Protein AF-K1QLU0-F1 (afdb_monomer)

Sequence (108 aa):
MEKVPAPKGKDVPINDVKIPLNKPPWLERWERRKDLKGITGNDRRLTYRQKKRAVLSEKPWLENDIMLEYRRSLRDDEVQHIKGVVEKFLEREQRRKEEAEKEMAEES

Foldseek 3Di:
DDDDDDDPPDDDDDDQAADEDDDDDDPDPVLLDPVDPRYDDVVVRDDPVSNVVSVVSDDVCVVVPPVVVVVVDDDPVVVVVVVVVVVVVVVVVVVVVVVVVVVVVVVD

Organism: Magallana gigas (NCBI:txid29159)

Solvent-accessible surface area (backbone atoms only — not comparable to full-atom values): 7040 Å² total; per-residue (Å²): 133,82,86,80,85,75,70,85,93,56,81,82,86,79,81,85,73,62,45,68,70,74,78,80,86,64,98,62,72,64,82,49,48,83,88,60,80,47,66,36,71,56,79,83,74,52,51,72,71,54,52,54,54,22,61,71,64,58,64,76,65,65,82,73,37,63,71,58,50,58,73,70,54,76,54,72,69,58,51,52,51,52,48,56,53,51,51,55,50,51,53,52,53,50,51,54,50,56,52,53,55,48,54,58,61,72,77,106

Secondary structure (DSSP, 8-state):
-PPPPPPTTSPPPP--PPEEPPSSPPSS-GGG-TT--SEES-TTTS-HHHHHHHHHT--GGGGG-HHHHHHHPPPHHHHHHHHHHHHHHHHHHHHHHHHHHHHHHH--

Radius of gyration: 24.39 Å; Cα contacts (8 Å, |Δi|>4): 32; chains: 1; bounding box: 59×28×56 Å

Nearest PDB structures (foldseek):
  7o9k-assembly1_Q  TM=7.295E-01  e=6.691E-04  Homo sapiens
  7qi4-assembly1_Q  TM=7.249E-01  e=7.745E-04  Homo sapiens
  7nql-assembly1_BT  TM=7.671E-01  e=7.475E-03  Sus scrofa
  3j7y-assembly1_Q  TM=7.059E-01  e=5.185E-03  Homo sapiens
  5aj4-assembly1_BT  TM=7.653E-01  e=1.077E-02  Sus scrofa

pLDDT: mean 87.95, std 6.66, range [57.81, 97.44]

Structure (mmCIF, N/CA/C/O backbone):
data_AF-K1QLU0-F1
#
_entry.id   AF-K1QLU0-F1
#
loop_
_atom_site.group_PDB
_atom_site.id
_atom_site.type_symbol
_atom_site.label_atom_id
_atom_site.label_alt_id
_atom_site.label_comp_id
_atom_site.label_asym_id
_atom_site.label_entity_id
_atom_site.label_seq_id
_atom_site.pdbx_PDB_ins_code
_atom_site.Cartn_x
_atom_site.Cartn_y
_atom_site.Cartn_z
_atom_site.occupancy
_atom_site.B_iso_or_equiv
_atom_site.auth_seq_id
_atom_site.auth_comp_id
_atom_site.auth_asym_id
_atom_site.auth_atom_id
_atom_site.pdbx_PDB_model_num
ATOM 1 N N . MET A 1 1 ? -24.256 5.482 -5.920 1.00 76.19 1 MET A N 1
ATOM 2 C CA . MET A 1 1 ? -23.943 4.038 -5.941 1.00 76.19 1 MET A CA 1
ATOM 3 C C . MET A 1 1 ? -24.406 3.456 -4.626 1.00 76.19 1 MET A C 1
ATOM 5 O O . MET A 1 1 ? -24.078 4.026 -3.593 1.00 76.19 1 MET A O 1
ATOM 9 N N . GLU A 1 2 ? -25.186 2.384 -4.665 1.00 89.69 2 GLU A N 1
ATOM 10 C CA . GLU A 1 2 ? -25.604 1.667 -3.458 1.00 89.69 2 GLU A CA 1
ATOM 11 C C . GLU A 1 2 ? -24.462 0.786 -2.937 1.00 89.69 2 GLU A C 1
ATOM 13 O O . GLU A 1 2 ? -23.591 0.352 -3.696 1.00 89.69 2 GLU A O 1
ATOM 18 N N . LYS A 1 3 ? -24.432 0.555 -1.623 1.00 89.12 3 LYS A N 1
ATOM 19 C CA . LYS A 1 3 ? -23.374 -0.223 -0.978 1.00 89.12 3 LYS A CA 1
ATOM 20 C C . LYS A 1 3 ? -23.606 -1.712 -1.223 1.00 89.12 3 LYS A C 1
ATOM 22 O O . LYS A 1 3 ? -24.612 -2.258 -0.785 1.00 89.12 3 LYS A O 1
ATOM 27 N N . VAL A 1 4 ? -22.634 -2.379 -1.839 1.00 88.44 4 VAL A N 1
ATOM 28 C CA . VAL A 1 4 ? -22.637 -3.841 -1.957 1.00 88.44 4 VAL A CA 1
ATOM 29 C C . VAL A 1 4 ? -22.193 -4.446 -0.615 1.00 88.44 4 VAL A C 1
ATOM 31 O O . VAL A 1 4 ? -21.092 -4.131 -0.151 1.00 88.44 4 VAL A O 1
ATOM 34 N N . PRO A 1 5 ? -23.017 -5.276 0.052 1.00 86.56 5 PRO A N 1
ATOM 35 C CA . PRO A 1 5 ? -22.634 -5.908 1.309 1.00 86.56 5 PRO A CA 1
ATOM 36 C C . PRO A 1 5 ? -21.555 -6.973 1.071 1.00 86.56 5 PRO A C 1
ATOM 38 O O . PRO A 1 5 ? -21.734 -7.892 0.275 1.00 86.56 5 PRO A O 1
ATOM 41 N N . ALA A 1 6 ? -20.433 -6.857 1.783 1.00 85.06 6 ALA A N 1
ATOM 42 C CA . ALA A 1 6 ? -19.384 -7.869 1.784 1.00 85.06 6 ALA A CA 1
ATOM 43 C C . ALA A 1 6 ? -19.697 -8.974 2.816 1.00 85.06 6 ALA A C 1
ATOM 45 O O . ALA A 1 6 ? -20.126 -8.664 3.933 1.00 85.06 6 ALA A O 1
ATOM 46 N N . PRO A 1 7 ? -19.485 -10.257 2.479 1.00 86.75 7 PRO A N 1
ATOM 47 C CA . PRO A 1 7 ? -19.672 -11.359 3.417 1.00 86.75 7 PRO A CA 1
ATOM 48 C C . PRO A 1 7 ? -18.656 -11.286 4.567 1.00 86.75 7 PRO A C 1
ATOM 50 O O . PRO A 1 7 ? -17.459 -11.114 4.344 1.00 86.75 7 PRO A O 1
ATOM 53 N N . LYS A 1 8 ? -19.135 -11.439 5.808 1.00 86.00 8 LYS A N 1
ATOM 54 C CA . LYS A 1 8 ? -18.283 -11.456 7.007 1.00 86.00 8 LYS A CA 1
ATOM 55 C C . LYS A 1 8 ? -17.392 -12.703 7.000 1.00 86.00 8 LYS A C 1
ATOM 57 O O . LYS A 1 8 ? -17.882 -13.800 6.748 1.00 86.00 8 LYS A O 1
ATOM 62 N N . GLY A 1 9 ? -16.103 -12.529 7.284 1.00 86.75 9 GLY A N 1
ATOM 63 C CA . GLY A 1 9 ? -15.140 -13.629 7.408 1.00 86.75 9 GLY A CA 1
ATOM 64 C C . GLY A 1 9 ? -14.616 -14.212 6.091 1.00 86.75 9 GLY A C 1
ATOM 65 O O . GLY A 1 9 ? -13.853 -15.169 6.141 1.00 86.75 9 GLY A O 1
ATOM 66 N N . LYS A 1 10 ? -14.992 -13.663 4.926 1.00 87.75 10 LYS A N 1
ATOM 67 C CA . LYS A 1 10 ? -14.307 -13.978 3.661 1.00 87.75 10 LYS A CA 1
ATOM 68 C C . LYS A 1 10 ? -13.179 -12.984 3.412 1.00 87.75 10 LYS A C 1
ATOM 70 O O . LYS A 1 10 ? -13.281 -11.823 3.811 1.00 87.75 10 LYS A O 1
ATOM 75 N N . ASP A 1 11 ? -12.151 -13.440 2.705 1.00 88.62 11 ASP A N 1
ATOM 76 C CA . ASP A 1 11 ? -11.064 -12.579 2.255 1.00 88.62 11 ASP A CA 1
ATOM 77 C C . ASP A 1 11 ? -11.589 -11.434 1.386 1.00 88.62 11 ASP A C 1
ATOM 79 O O . ASP A 1 11 ? -12.567 -11.568 0.640 1.00 88.62 11 ASP A O 1
ATOM 83 N N . VAL A 1 12 ? -10.923 -10.286 1.491 1.00 89.94 12 VAL A N 1
ATOM 84 C CA . VAL A 1 12 ? -11.257 -9.108 0.692 1.00 89.94 12 VAL A CA 1
ATOM 85 C C . VAL A 1 12 ? -10.951 -9.418 -0.780 1.00 89.94 12 VAL A C 1
ATOM 87 O O . VAL A 1 12 ? -9.809 -9.763 -1.091 1.00 89.94 12 VAL A O 1
ATOM 90 N N . PRO A 1 13 ? -11.925 -9.295 -1.702 1.00 91.06 13 PRO A N 1
ATOM 91 C CA . PRO A 1 13 ? -11.682 -9.573 -3.111 1.00 91.06 13 PRO A CA 1
ATOM 92 C C . PRO A 1 13 ? -10.684 -8.563 -3.689 1.00 91.06 13 PRO A C 1
ATOM 94 O O . PRO A 1 13 ? -10.875 -7.350 -3.579 1.00 91.06 13 PRO A O 1
ATOM 97 N N . ILE A 1 14 ? -9.627 -9.067 -4.325 1.00 91.12 14 ILE A N 1
ATOM 98 C CA . ILE A 1 14 ? -8.623 -8.255 -5.019 1.00 91.12 14 ILE A CA 1
ATOM 99 C C . ILE A 1 14 ? -9.067 -8.067 -6.472 1.00 91.12 14 ILE A C 1
ATOM 101 O O . ILE A 1 14 ? -9.495 -9.013 -7.128 1.00 91.12 14 ILE A O 1
ATOM 105 N N . ASN A 1 15 ? -8.984 -6.834 -6.972 1.00 92.12 15 ASN A N 1
ATOM 106 C CA . ASN A 1 15 ? -9.330 -6.513 -8.352 1.00 92.12 15 ASN A CA 1
ATOM 107 C C . ASN A 1 15 ? -8.075 -6.480 -9.240 1.00 92.12 15 ASN A C 1
ATOM 109 O O . ASN A 1 15 ? -7.264 -5.562 -9.125 1.00 92.12 15 ASN A O 1
ATOM 113 N N . ASP A 1 16 ? -7.961 -7.431 -10.168 1.00 92.62 16 ASP A N 1
ATOM 114 C CA . ASP A 1 16 ? -6.815 -7.567 -11.082 1.00 92.62 16 ASP A CA 1
ATOM 115 C C . ASP A 1 16 ? -6.918 -6.707 -12.358 1.00 92.62 16 ASP A C 1
ATOM 117 O O . ASP A 1 16 ? -6.114 -6.845 -13.288 1.00 92.62 16 ASP A O 1
ATOM 121 N N . VAL A 1 17 ? -7.912 -5.817 -12.444 1.00 92.56 17 VAL A N 1
ATOM 122 C CA . VAL A 1 17 ? -8.116 -4.947 -13.610 1.00 92.56 17 VAL A CA 1
ATOM 123 C C . VAL A 1 17 ? -6.897 -4.054 -13.849 1.00 92.56 17 VAL A C 1
ATOM 125 O O . VAL A 1 17 ? -6.470 -3.288 -12.984 1.00 92.56 17 VAL A O 1
ATOM 128 N N . LYS A 1 18 ? -6.374 -4.102 -15.079 1.00 90.75 18 LYS A N 1
ATOM 129 C CA . LYS A 1 18 ? -5.271 -3.249 -15.530 1.00 90.75 18 LYS A CA 1
ATOM 130 C C . LYS A 1 18 ? -5.783 -2.101 -16.391 1.00 90.75 18 LYS A C 1
ATOM 132 O O . LYS A 1 18 ? -6.517 -2.317 -17.353 1.00 90.75 18 LYS A O 1
ATOM 137 N N . ILE A 1 19 ? -5.352 -0.884 -16.077 1.00 89.25 19 ILE A N 1
ATOM 138 C CA . ILE A 1 19 ? -5.849 0.343 -16.707 1.00 89.25 19 ILE A CA 1
ATOM 139 C C . ILE A 1 19 ? -4.828 0.859 -17.735 1.00 89.25 19 ILE A C 1
ATOM 141 O O . ILE A 1 19 ? -3.638 0.968 -17.417 1.00 89.25 19 ILE A O 1
ATOM 145 N N . PRO A 1 20 ? -5.249 1.193 -18.972 1.00 87.62 20 PRO A N 1
ATOM 146 C CA . PRO A 1 20 ? -4.370 1.817 -19.951 1.00 87.62 20 PRO A CA 1
ATOM 147 C C . PRO A 1 20 ? -4.104 3.293 -19.617 1.00 87.62 20 PRO A C 1
ATOM 149 O O . PRO A 1 20 ? -5.040 4.038 -19.333 1.00 87.62 20 PRO A O 1
ATOM 152 N N . LEU A 1 21 ? -2.850 3.758 -19.708 1.00 84.31 21 LEU A N 1
ATOM 153 C CA . LEU A 1 21 ? -2.572 5.193 -19.541 1.00 84.31 21 LEU A CA 1
ATOM 154 C C . LEU A 1 21 ? -3.037 6.021 -20.743 1.00 84.31 21 LEU A C 1
ATOM 156 O O . LEU A 1 21 ? -2.942 5.616 -21.909 1.00 84.31 21 LEU A O 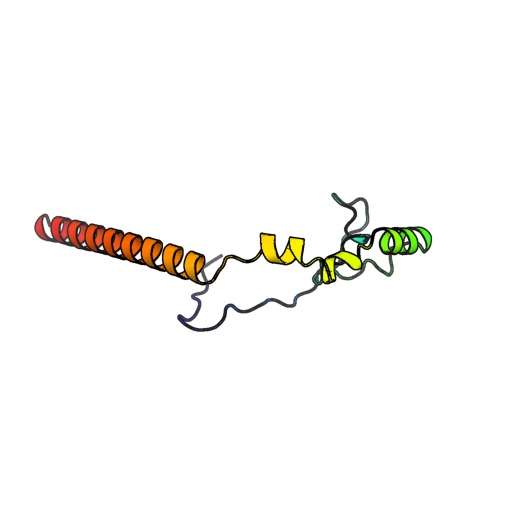1
ATOM 160 N N . ASN A 1 22 ? -3.454 7.253 -20.451 1.00 86.19 22 ASN A N 1
ATOM 161 C CA . ASN A 1 22 ? -3.693 8.289 -21.451 1.00 86.19 22 ASN A CA 1
ATOM 162 C C . ASN A 1 22 ? -2.385 8.735 -22.124 1.00 86.19 22 ASN A C 1
ATOM 164 O O . ASN A 1 22 ? -1.287 8.327 -21.738 1.00 86.19 22 ASN A O 1
ATOM 168 N N . LYS A 1 23 ? -2.484 9.533 -23.192 1.00 84.25 23 LYS A N 1
ATOM 169 C CA . LYS A 1 23 ? -1.294 10.112 -23.836 1.00 84.25 23 LYS A CA 1
ATOM 170 C C . LYS A 1 23 ? -0.609 11.098 -22.867 1.00 84.25 23 LYS A C 1
ATOM 172 O O . LYS A 1 23 ? -1.306 11.709 -22.062 1.00 84.25 23 LYS A O 1
ATOM 177 N N . PRO A 1 24 ? 0.728 11.231 -22.914 1.00 81.94 24 PRO A N 1
ATOM 178 C CA . PRO A 1 24 ? 1.453 12.195 -22.084 1.00 81.94 24 PRO A CA 1
ATOM 179 C C . PRO A 1 24 ? 1.056 13.649 -22.423 1.00 81.94 24 PRO A C 1
ATOM 181 O O . PRO A 1 24 ? 0.587 13.887 -23.540 1.00 81.94 24 PRO A O 1
ATOM 184 N N . PRO A 1 25 ? 1.296 14.625 -21.522 1.00 88.06 25 PRO A N 1
ATOM 185 C CA . PRO A 1 25 ? 2.028 14.511 -20.254 1.00 88.06 25 PRO A CA 1
ATOM 186 C C . PRO A 1 25 ? 1.182 13.956 -19.095 1.00 88.06 25 PRO A C 1
ATOM 188 O O . PRO A 1 25 ? -0.011 14.218 -18.995 1.00 88.06 25 PRO A O 1
ATOM 191 N N . TRP A 1 26 ? 1.819 13.193 -18.204 1.00 87.75 26 TRP A N 1
ATOM 192 C CA . TRP A 1 26 ? 1.214 12.706 -16.958 1.00 87.75 26 TRP A CA 1
ATOM 193 C C . TRP A 1 26 ? 1.682 13.538 -15.764 1.00 87.75 26 TRP A C 1
ATOM 195 O O . TRP A 1 26 ? 2.706 14.215 -15.850 1.00 87.75 26 TRP A O 1
ATOM 205 N N . LEU A 1 27 ? 0.962 13.431 -14.643 1.00 89.88 27 LEU A N 1
ATOM 206 C CA . LEU A 1 27 ? 1.340 14.073 -13.381 1.00 89.88 27 LEU A CA 1
ATOM 207 C C . LEU A 1 27 ? 2.721 13.608 -12.891 1.00 89.88 27 LEU A C 1
ATOM 209 O O . LEU A 1 27 ? 3.562 14.420 -12.521 1.00 89.88 27 LEU A O 1
ATOM 213 N N . GLU A 1 28 ? 2.963 12.299 -12.939 1.00 88.94 28 GLU A N 1
ATOM 214 C CA . GLU A 1 28 ? 4.231 11.687 -12.558 1.00 88.94 28 GLU A CA 1
ATOM 215 C C . GLU A 1 28 ? 4.792 10.827 -13.688 1.00 88.94 28 GLU A C 1
ATOM 217 O O . GLU A 1 28 ? 4.110 10.453 -14.646 1.00 88.94 28 GLU A O 1
ATOM 222 N N . ARG A 1 29 ? 6.068 10.470 -13.546 1.00 87.88 29 ARG A N 1
ATOM 223 C CA . ARG A 1 29 ? 6.766 9.556 -14.449 1.00 87.88 29 ARG A CA 1
ATOM 224 C C . ARG A 1 29 ? 6.446 8.105 -14.115 1.00 87.88 29 ARG A C 1
ATOM 226 O O . ARG A 1 29 ? 7.307 7.350 -13.659 1.00 87.88 29 ARG A O 1
ATOM 233 N N . TRP A 1 30 ? 5.189 7.734 -14.337 1.00 87.62 30 TRP A N 1
ATOM 234 C CA . TRP A 1 30 ? 4.664 6.392 -14.094 1.00 87.62 30 TRP A CA 1
ATOM 235 C C . TRP A 1 30 ? 5.436 5.305 -14.850 1.00 87.62 30 TRP A C 1
ATOM 237 O O . TRP A 1 30 ? 5.445 4.158 -14.422 1.00 87.62 30 TRP A O 1
ATOM 247 N N . GLU A 1 31 ? 6.157 5.652 -15.923 1.00 83.75 31 GLU A N 1
ATOM 248 C CA . GLU A 1 31 ? 7.039 4.722 -16.630 1.00 83.75 31 GLU A CA 1
ATOM 249 C C . GLU A 1 31 ? 8.231 4.221 -15.804 1.00 83.75 31 GLU A C 1
ATOM 251 O O . GLU A 1 31 ? 8.828 3.209 -16.160 1.00 83.75 31 GLU A O 1
ATOM 256 N N . ARG A 1 32 ? 8.615 4.932 -14.737 1.00 86.31 32 ARG A N 1
ATOM 257 C CA . ARG A 1 32 ? 9.758 4.571 -13.879 1.00 86.31 32 ARG A CA 1
ATOM 258 C C . ARG A 1 32 ? 9.361 3.734 -12.666 1.00 86.31 32 ARG A C 1
ATOM 260 O O . ARG A 1 32 ? 10.232 3.171 -12.010 1.00 86.31 32 ARG A O 1
ATOM 267 N N . ARG A 1 33 ? 8.069 3.683 -12.339 1.00 84.31 33 ARG A N 1
ATOM 268 C CA . ARG A 1 33 ? 7.550 3.006 -11.149 1.00 84.31 33 ARG A CA 1
ATOM 269 C C . ARG A 1 33 ? 7.278 1.537 -11.449 1.00 84.31 33 ARG A C 1
ATOM 271 O O . ARG A 1 33 ? 6.254 1.196 -12.031 1.00 84.31 33 ARG A O 1
ATOM 278 N N . LYS A 1 34 ? 8.212 0.669 -11.052 1.00 79.75 34 LYS A N 1
ATOM 279 C CA . LYS A 1 34 ? 8.085 -0.794 -11.184 1.00 79.75 34 LYS A CA 1
ATOM 280 C C . LYS A 1 34 ? 7.169 -1.445 -10.150 1.00 79.75 34 LYS A C 1
ATOM 282 O O . LYS A 1 34 ? 6.747 -2.581 -10.334 1.00 79.75 34 LYS A O 1
ATOM 287 N N . ASP A 1 35 ? 6.856 -0.732 -9.079 1.00 83.06 35 ASP A N 1
ATOM 288 C CA . ASP A 1 35 ? 5.949 -1.172 -8.023 1.00 83.06 35 ASP A CA 1
ATOM 289 C C . ASP A 1 35 ? 4.480 -1.231 -8.484 1.00 83.06 35 ASP A C 1
ATOM 291 O O . ASP A 1 35 ? 3.670 -1.953 -7.906 1.00 83.06 35 ASP A O 1
ATOM 295 N N . LEU A 1 36 ? 4.131 -0.529 -9.567 1.00 86.38 36 LEU A N 1
ATOM 296 C CA . LEU A 1 36 ? 2.768 -0.463 -10.088 1.00 86.38 36 LEU A CA 1
ATOM 297 C C . LEU A 1 36 ? 2.498 -1.576 -11.107 1.00 86.38 36 LEU A C 1
ATOM 299 O O . LEU A 1 36 ? 2.887 -1.492 -12.270 1.00 86.38 36 LEU A O 1
ATOM 303 N N . LYS A 1 37 ? 1.756 -2.605 -10.684 1.00 87.12 37 LYS A N 1
ATOM 304 C CA . LYS A 1 37 ? 1.372 -3.753 -11.532 1.00 87.12 37 LYS A CA 1
ATOM 305 C C . LYS A 1 37 ? 0.034 -3.577 -12.270 1.00 87.12 37 LYS A C 1
ATOM 307 O O . LYS A 1 37 ? -0.294 -4.371 -13.150 1.00 87.12 37 LYS A O 1
ATOM 312 N N . GLY A 1 38 ? -0.730 -2.537 -11.927 1.00 89.19 38 GLY A N 1
ATOM 313 C CA . GLY A 1 38 ? -2.076 -2.271 -12.459 1.00 89.19 38 GLY A CA 1
ATOM 314 C C . GLY A 1 38 ? -2.126 -1.425 -13.736 1.00 89.19 38 GLY A C 1
ATOM 315 O O . GLY A 1 38 ? -3.211 -1.075 -14.188 1.00 89.19 38 GLY A O 1
ATOM 316 N N . ILE A 1 39 ? -0.984 -1.058 -14.322 1.00 87.56 39 ILE A N 1
ATOM 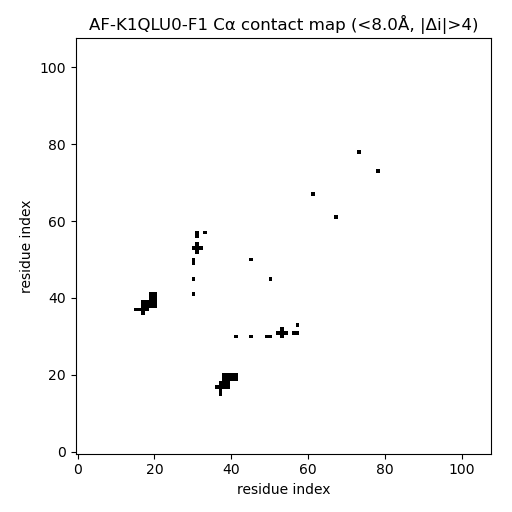317 C CA . ILE A 1 39 ? -0.927 -0.157 -15.481 1.00 87.56 39 ILE A CA 1
ATOM 318 C C . ILE A 1 39 ? -0.582 -0.938 -16.749 1.00 87.56 39 ILE A C 1
ATOM 320 O O . ILE A 1 39 ? 0.291 -1.800 -16.748 1.00 87.56 39 ILE A O 1
ATOM 324 N N 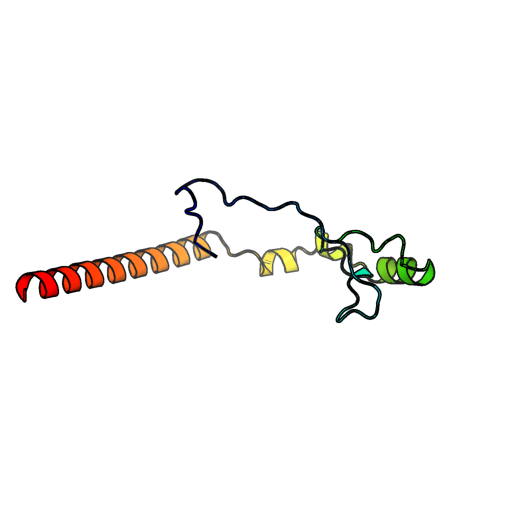. THR A 1 40 ? -1.261 -0.637 -17.856 1.00 81.69 40 THR A N 1
ATOM 325 C CA . THR A 1 40 ? -1.007 -1.234 -19.178 1.00 81.69 40 THR A CA 1
ATOM 326 C C . THR A 1 40 ? -0.801 -0.150 -20.246 1.00 81.69 40 THR A C 1
ATOM 328 O O . THR A 1 40 ? -1.190 1.003 -20.082 1.00 81.69 40 THR A O 1
ATOM 331 N N . GLY A 1 41 ? -0.150 -0.492 -21.363 1.00 70.00 41 GLY A N 1
ATOM 332 C CA . GLY A 1 41 ? -0.080 0.373 -22.553 1.00 70.00 41 GLY A CA 1
ATOM 333 C C . GLY A 1 41 ? 1.099 1.354 -22.621 1.00 70.00 41 GLY A C 1
ATOM 334 O O . GLY A 1 41 ? 1.262 2.021 -23.646 1.00 70.00 41 GLY A O 1
ATOM 335 N N . ASN A 1 42 ? 1.960 1.403 -21.601 1.00 68.00 42 ASN A N 1
ATOM 336 C CA . ASN A 1 42 ? 3.147 2.267 -21.591 1.00 68.00 42 ASN A CA 1
ATOM 337 C C . ASN A 1 42 ? 4.223 1.818 -22.589 1.00 68.00 42 ASN A C 1
ATOM 339 O O . ASN A 1 42 ? 4.804 2.648 -23.289 1.00 68.00 42 ASN A O 1
ATOM 343 N N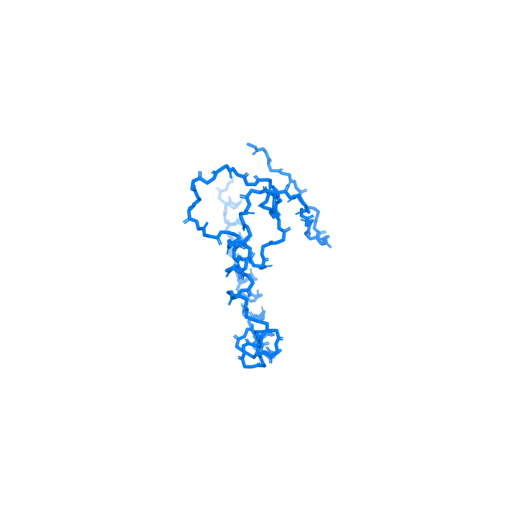 . ASP A 1 43 ? 4.444 0.510 -22.735 1.00 66.69 43 ASP A N 1
ATOM 344 C CA . ASP A 1 43 ? 5.564 -0.022 -23.524 1.00 66.69 43 ASP A CA 1
ATOM 345 C C . ASP A 1 43 ? 5.523 0.336 -25.007 1.00 66.69 43 ASP A C 1
ATOM 347 O O . ASP A 1 43 ? 6.575 0.467 -25.638 1.00 66.69 43 ASP A O 1
ATOM 351 N N . ARG A 1 44 ? 4.323 0.512 -25.569 1.00 68.75 44 ARG A N 1
ATOM 352 C CA . ARG A 1 44 ? 4.136 0.906 -26.973 1.00 68.75 44 ARG A CA 1
ATOM 353 C C . ARG A 1 44 ? 4.367 2.397 -27.213 1.00 68.75 44 ARG A C 1
ATOM 355 O O . ARG A 1 44 ? 4.630 2.787 -28.343 1.00 68.75 44 ARG A O 1
ATOM 362 N N . ARG A 1 45 ? 4.250 3.229 -26.174 1.00 74.25 45 ARG A N 1
ATOM 363 C CA . ARG A 1 45 ? 4.328 4.697 -26.275 1.00 74.25 45 ARG A CA 1
ATOM 364 C C . ARG A 1 45 ? 5.673 5.260 -25.817 1.00 74.25 45 ARG A C 1
ATOM 366 O O . ARG A 1 45 ? 5.999 6.395 -26.149 1.00 74.25 45 ARG A O 1
ATOM 373 N N . LEU A 1 46 ? 6.450 4.478 -25.068 1.00 81.31 46 LEU A N 1
ATOM 374 C CA . LEU A 1 46 ? 7.769 4.871 -24.585 1.00 81.31 46 LEU A CA 1
ATOM 375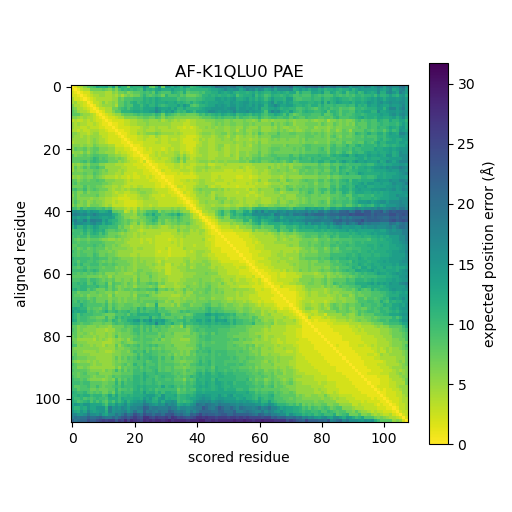 C C . LEU A 1 46 ? 8.840 4.678 -25.658 1.00 81.31 46 LEU A C 1
ATOM 377 O O . LEU A 1 46 ? 9.039 3.583 -26.187 1.00 81.31 46 LEU A O 1
ATOM 381 N N . THR A 1 47 ? 9.599 5.739 -25.908 1.00 87.00 47 THR A N 1
ATOM 382 C CA . THR A 1 47 ? 10.815 5.681 -26.724 1.00 87.00 47 THR A CA 1
ATOM 383 C C . THR A 1 47 ? 11.883 4.809 -26.058 1.00 87.00 47 THR A C 1
ATOM 385 O O . THR A 1 47 ? 11.935 4.680 -24.831 1.00 87.00 47 THR A O 1
ATOM 388 N N . TYR A 1 48 ? 12.813 4.269 -26.851 1.00 88.00 48 TYR A N 1
ATOM 389 C CA . TYR A 1 48 ? 13.938 3.474 -26.339 1.00 88.00 48 TYR A CA 1
ATOM 390 C C . TYR A 1 48 ? 14.735 4.201 -25.238 1.00 88.00 48 TYR A C 1
ATOM 392 O O . TYR A 1 48 ? 15.074 3.620 -24.207 1.00 88.00 48 TYR A O 1
ATOM 400 N N . ARG A 1 49 ? 14.966 5.511 -25.408 1.00 88.62 49 ARG A N 1
ATOM 401 C CA . ARG A 1 49 ? 15.664 6.343 -24.415 1.00 88.62 49 ARG A CA 1
ATOM 402 C C . ARG A 1 49 ? 14.907 6.424 -23.087 1.00 88.62 49 ARG A C 1
ATOM 404 O O . ARG A 1 49 ? 15.539 6.418 -22.033 1.00 88.62 49 ARG A O 1
ATOM 411 N N . GLN A 1 50 ? 13.576 6.503 -23.123 1.00 85.56 50 GLN A N 1
ATOM 412 C CA . GLN A 1 50 ? 12.749 6.527 -21.914 1.00 85.56 50 GLN A CA 1
ATOM 413 C C . GLN A 1 50 ? 12.774 5.176 -21.197 1.00 85.56 50 GLN A C 1
ATOM 415 O O . GLN A 1 50 ? 12.977 5.159 -19.986 1.00 85.56 50 GLN A O 1
ATOM 420 N N . LYS A 1 51 ? 12.690 4.061 -21.938 1.00 86.44 51 LYS A N 1
ATOM 421 C CA . LYS A 1 51 ? 12.819 2.707 -21.372 1.00 86.44 51 LYS A CA 1
ATOM 422 C C . LYS A 1 51 ? 14.159 2.515 -20.665 1.00 86.44 51 LYS A C 1
ATOM 424 O O . LYS A 1 51 ? 14.190 2.116 -19.509 1.00 86.44 51 LYS A O 1
ATOM 429 N N . LYS A 1 52 ? 15.269 2.903 -21.304 1.00 90.25 52 LYS A N 1
ATOM 430 C CA . LYS A 1 52 ? 16.604 2.815 -20.688 1.00 90.25 52 LYS A CA 1
ATOM 431 C C . LYS A 1 52 ? 16.704 3.643 -19.400 1.00 90.25 52 LYS A C 1
ATOM 433 O O . LYS A 1 52 ? 17.269 3.182 -18.418 1.00 90.25 52 LYS A O 1
ATOM 438 N N . ARG A 1 53 ? 16.136 4.854 -19.382 1.00 87.62 53 ARG A N 1
ATOM 439 C CA . ARG A 1 53 ? 16.104 5.704 -18.177 1.00 87.62 53 ARG A CA 1
ATOM 440 C C . ARG A 1 53 ? 15.238 5.123 -17.061 1.00 87.62 53 ARG A C 1
ATOM 442 O O . ARG A 1 53 ? 15.572 5.335 -15.903 1.00 87.62 53 ARG A O 1
ATOM 449 N N . ALA A 1 54 ? 14.148 4.435 -17.397 1.00 87.31 54 ALA A N 1
ATOM 450 C CA . ALA A 1 54 ? 13.342 3.721 -16.415 1.00 87.31 54 ALA A CA 1
ATOM 451 C C . ALA A 1 54 ? 14.157 2.599 -15.765 1.00 87.31 54 ALA A C 1
ATOM 453 O O . ALA A 1 54 ? 14.228 2.559 -14.543 1.00 87.31 54 ALA A O 1
ATOM 454 N N . VAL A 1 55 ? 14.874 1.804 -16.569 1.00 87.56 55 VAL A N 1
ATOM 455 C CA . VAL A 1 55 ? 15.732 0.723 -16.058 1.00 87.56 55 VAL A CA 1
ATOM 456 C C . VAL A 1 55 ? 16.842 1.233 -15.144 1.00 87.56 55 VAL A C 1
ATOM 458 O O . VAL A 1 55 ? 17.083 0.681 -14.079 1.00 87.56 55 VAL A O 1
ATOM 461 N N . LEU A 1 56 ? 17.479 2.345 -15.509 1.00 88.69 56 LEU A N 1
ATOM 462 C CA . LEU A 1 56 ? 18.509 2.972 -14.673 1.00 88.69 56 LEU A CA 1
ATOM 463 C C . LEU A 1 56 ? 17.970 3.553 -13.356 1.00 88.69 56 LEU A C 1
ATOM 465 O O . LEU A 1 56 ? 18.747 3.806 -12.444 1.00 88.69 56 LEU A O 1
ATOM 469 N N . SER A 1 57 ? 16.663 3.808 -13.265 1.00 86.12 57 SER A N 1
ATOM 470 C CA . SER A 1 57 ? 16.020 4.305 -12.046 1.00 86.12 57 SER A CA 1
ATOM 471 C C . SER A 1 57 ? 15.644 3.180 -11.079 1.00 86.12 57 SER A C 1
ATOM 473 O O . SER A 1 57 ? 15.142 3.464 -9.988 1.00 86.12 57 SER A O 1
ATOM 475 N N . GLU A 1 58 ? 15.830 1.923 -11.480 1.00 87.44 58 GLU A N 1
ATOM 476 C CA . GLU A 1 58 ? 15.518 0.771 -10.650 1.00 87.44 58 GLU A CA 1
ATOM 477 C C . GLU A 1 58 ? 16.487 0.666 -9.480 1.00 87.44 58 GLU A C 1
ATOM 479 O O . GLU A 1 58 ? 17.675 0.971 -9.587 1.00 87.44 58 GLU A O 1
ATOM 484 N N . LYS A 1 59 ? 15.956 0.209 -8.348 1.00 88.75 59 LYS A N 1
ATOM 485 C CA . LYS A 1 59 ? 16.712 0.015 -7.115 1.00 88.75 59 LYS A CA 1
ATOM 486 C C . LYS A 1 59 ? 16.606 -1.449 -6.687 1.00 88.75 59 LYS A C 1
ATOM 488 O O . LYS A 1 59 ? 15.923 -1.731 -5.705 1.00 88.75 59 LYS A O 1
ATOM 493 N N . PRO A 1 60 ? 17.232 -2.384 -7.428 1.00 88.81 60 PRO A N 1
ATOM 494 C CA . PRO A 1 60 ? 17.111 -3.820 -7.160 1.00 88.81 60 PRO A CA 1
ATOM 495 C C . PRO A 1 60 ? 17.603 -4.208 -5.758 1.00 88.81 60 PRO A C 1
ATOM 497 O O . PRO A 1 60 ? 17.112 -5.160 -5.169 1.00 88.81 60 PRO A O 1
ATOM 500 N N . TRP A 1 61 ? 18.521 -3.434 -5.171 1.00 88.25 61 TRP A N 1
ATOM 501 C CA . TRP A 1 61 ? 19.014 -3.671 -3.812 1.00 88.25 61 TRP A CA 1
ATOM 502 C C . TRP A 1 61 ? 17.952 -3.495 -2.717 1.00 88.25 61 TRP A C 1
ATOM 504 O O . TRP A 1 61 ? 18.146 -4.014 -1.625 1.00 88.25 61 TRP A O 1
ATOM 514 N N . LEU A 1 62 ? 16.836 -2.799 -2.983 1.00 88.62 62 LEU A N 1
ATOM 515 C CA . LEU A 1 62 ? 15.763 -2.625 -1.994 1.00 88.62 62 LEU A CA 1
ATOM 516 C C . LEU A 1 62 ? 15.080 -3.943 -1.617 1.00 88.62 62 LEU A C 1
ATOM 518 O O . LEU A 1 62 ? 14.522 -4.026 -0.529 1.00 88.62 62 LEU A O 1
ATOM 522 N N . GLU A 1 63 ? 15.112 -4.950 -2.494 1.00 86.31 63 GLU A N 1
ATOM 523 C CA . GLU A 1 63 ? 14.549 -6.277 -2.205 1.00 86.31 63 GLU A CA 1
ATOM 524 C C . GLU A 1 63 ? 15.333 -7.004 -1.106 1.00 86.31 63 GLU A C 1
ATOM 526 O O . GLU A 1 63 ? 14.755 -7.793 -0.371 1.00 86.31 63 GLU A O 1
ATOM 531 N N . ASN A 1 64 ? 16.623 -6.688 -0.955 1.00 89.75 64 ASN A N 1
ATOM 532 C CA . ASN A 1 64 ? 17.527 -7.323 0.006 1.00 89.75 64 ASN A CA 1
ATOM 533 C C . ASN A 1 64 ? 17.932 -6.375 1.154 1.00 89.75 64 ASN A C 1
ATOM 535 O O . ASN A 1 64 ? 18.934 -6.608 1.831 1.00 89.75 64 ASN A O 1
ATOM 539 N N . ASP A 1 65 ? 17.199 -5.277 1.363 1.00 92.88 65 ASP A N 1
ATOM 540 C CA . ASP A 1 65 ? 17.479 -4.321 2.438 1.00 92.88 65 ASP A CA 1
ATOM 541 C C . ASP A 1 65 ? 16.830 -4.780 3.757 1.00 92.88 65 ASP A C 1
ATOM 543 O O . ASP A 1 65 ? 15.683 -4.452 4.067 1.00 92.88 65 ASP A O 1
ATOM 547 N N . ILE A 1 66 ? 17.598 -5.528 4.554 1.00 92.31 66 ILE A N 1
ATOM 548 C CA . ILE A 1 66 ? 17.175 -6.069 5.859 1.00 92.31 66 ILE A CA 1
ATOM 549 C C . ILE A 1 66 ? 16.753 -4.946 6.824 1.00 92.31 66 ILE A C 1
ATOM 551 O O . ILE A 1 66 ? 15.787 -5.079 7.575 1.00 92.31 66 ILE A O 1
ATOM 555 N N . MET A 1 67 ? 17.441 -3.800 6.797 1.00 92.19 67 MET A N 1
ATOM 556 C CA . MET A 1 67 ? 17.130 -2.672 7.686 1.00 92.19 67 MET A CA 1
ATOM 557 C C . MET A 1 67 ? 15.844 -1.953 7.272 1.00 92.19 67 MET A C 1
ATOM 559 O O . MET A 1 67 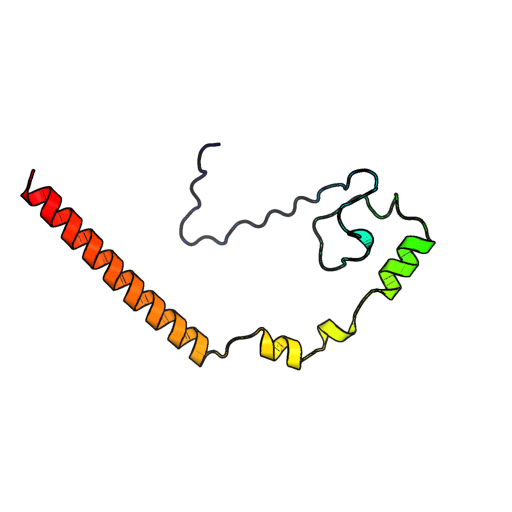? 15.183 -1.311 8.095 1.00 92.19 67 MET A O 1
ATOM 563 N N . LEU A 1 68 ? 15.482 -2.003 5.991 1.00 90.00 68 LEU A N 1
ATOM 564 C CA . LEU A 1 68 ? 14.187 -1.534 5.515 1.00 90.00 68 LEU A CA 1
ATOM 565 C C . LEU A 1 68 ? 13.058 -2.466 5.958 1.00 90.00 68 LEU A C 1
ATOM 567 O O . LEU A 1 68 ? 12.012 -1.968 6.366 1.00 90.00 68 LEU A O 1
ATOM 571 N N . GLU A 1 69 ? 13.271 -3.780 5.904 1.00 89.44 69 GLU A N 1
ATOM 572 C CA . GLU A 1 69 ? 12.306 -4.771 6.387 1.00 89.44 69 GLU A CA 1
ATOM 573 C C . GLU A 1 69 ? 12.057 -4.618 7.889 1.00 89.44 69 GLU A C 1
ATOM 575 O O . GLU A 1 69 ? 10.910 -4.439 8.291 1.00 89.44 69 GLU A O 1
ATOM 580 N N . TYR A 1 70 ? 13.122 -4.535 8.692 1.00 88.62 70 TYR A N 1
ATOM 581 C CA . TYR A 1 70 ? 13.032 -4.318 10.140 1.00 88.62 70 TYR A CA 1
ATOM 582 C C . TYR A 1 70 ? 12.248 -3.052 10.513 1.00 88.62 70 TYR A C 1
ATOM 584 O O . TYR A 1 70 ? 11.502 -3.035 11.481 1.00 88.62 70 TYR A O 1
ATOM 592 N N . ARG A 1 71 ? 12.389 -1.970 9.735 1.00 87.31 71 ARG A N 1
ATOM 593 C CA . ARG A 1 71 ? 11.627 -0.728 9.966 1.00 87.31 71 ARG A CA 1
ATOM 594 C C . ARG A 1 71 ? 10.158 -0.822 9.556 1.00 87.31 71 ARG A C 1
ATOM 596 O O . ARG A 1 71 ? 9.376 0.041 9.947 1.00 87.31 71 ARG A O 1
ATOM 603 N N . ARG A 1 72 ? 9.796 -1.785 8.707 1.00 87.94 72 ARG A N 1
ATOM 604 C CA . ARG A 1 72 ? 8.427 -1.980 8.208 1.00 87.94 72 ARG A CA 1
ATOM 605 C C . ARG A 1 72 ? 7.647 -2.987 9.042 1.00 87.94 72 ARG A C 1
ATOM 607 O O . ARG A 1 72 ? 6.425 -2.876 9.095 1.00 87.94 72 ARG A O 1
ATOM 614 N N . SER A 1 73 ? 8.322 -3.962 9.642 1.00 88.06 73 SER A N 1
ATOM 615 C CA . SER A 1 73 ? 7.694 -4.955 10.503 1.00 88.06 73 SER A CA 1
ATOM 616 C C . SER A 1 73 ? 7.592 -4.450 11.941 1.00 88.06 73 SER A C 1
ATOM 618 O O . SER A 1 73 ? 8.511 -3.846 12.486 1.00 88.06 73 SER A O 1
ATOM 620 N N . LEU A 1 74 ? 6.439 -4.699 12.557 1.00 87.94 74 LEU A N 1
ATOM 621 C CA . LEU A 1 74 ? 6.298 -4.643 14.009 1.00 87.94 74 LEU A CA 1
ATOM 622 C C . LEU A 1 74 ? 6.679 -6.007 14.572 1.00 87.94 74 LEU A C 1
ATOM 624 O O . LEU A 1 74 ? 6.444 -7.029 13.922 1.00 87.94 74 LEU A O 1
ATOM 628 N N . ARG A 1 75 ? 7.242 -6.025 15.778 1.00 89.56 75 ARG A N 1
ATOM 629 C CA . ARG A 1 75 ? 7.514 -7.285 16.471 1.00 89.56 75 ARG A CA 1
ATOM 630 C C . ARG A 1 75 ? 6.210 -7.903 16.982 1.00 89.56 75 ARG A C 1
ATOM 632 O O . ARG A 1 75 ? 5.218 -7.204 17.197 1.00 89.56 75 ARG A O 1
ATOM 639 N N . ASP A 1 76 ? 6.203 -9.222 17.169 1.00 88.25 76 ASP A N 1
ATOM 640 C CA . ASP A 1 76 ? 4.990 -9.958 17.549 1.00 88.25 76 ASP A CA 1
ATOM 641 C C . ASP A 1 76 ? 4.403 -9.476 18.884 1.00 88.25 76 ASP A C 1
ATOM 643 O O . ASP A 1 76 ? 3.187 -9.355 19.021 1.00 88.25 76 ASP A O 1
ATOM 647 N N . ASP A 1 77 ? 5.256 -9.143 19.851 1.00 90.06 77 ASP A N 1
ATOM 648 C CA . ASP A 1 77 ? 4.875 -8.582 21.149 1.00 90.06 77 ASP A CA 1
ATOM 649 C C . ASP A 1 77 ? 4.157 -7.232 21.010 1.00 90.06 77 ASP A C 1
ATOM 651 O O . ASP A 1 77 ? 3.104 -7.015 21.616 1.00 90.06 77 ASP A O 1
ATOM 655 N N . GLU A 1 78 ? 4.673 -6.349 20.156 1.00 91.81 78 GLU A N 1
ATOM 656 C CA . GLU A 1 78 ? 4.066 -5.049 19.862 1.00 91.81 78 GLU A CA 1
ATOM 657 C C . GLU A 1 78 ? 2.705 -5.216 19.178 1.00 91.81 78 GLU A C 1
ATOM 659 O O . GLU A 1 78 ? 1.733 -4.556 19.554 1.00 91.81 78 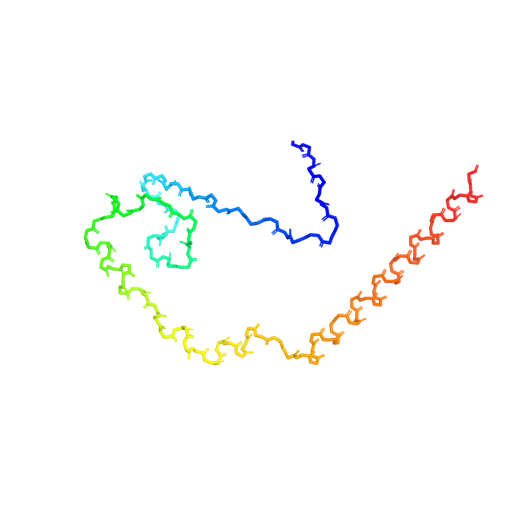GLU A O 1
ATOM 664 N N . VAL A 1 79 ? 2.595 -6.144 18.223 1.00 94.12 79 VAL A N 1
ATOM 665 C CA . VAL A 1 79 ? 1.328 -6.446 17.541 1.00 94.12 79 VAL A CA 1
ATOM 666 C C . VAL A 1 79 ? 0.277 -6.951 18.529 1.00 94.12 79 VAL A C 1
ATOM 668 O O . VAL A 1 79 ? -0.866 -6.490 18.486 1.00 94.12 79 VAL A O 1
ATOM 671 N N . GLN A 1 80 ? 0.636 -7.877 19.423 1.00 95.00 80 GLN A N 1
ATOM 672 C CA . GLN A 1 80 ? -0.293 -8.401 20.430 1.00 95.00 80 GLN A CA 1
ATOM 673 C C . GLN A 1 80 ? -0.730 -7.317 21.416 1.00 95.00 80 GLN A C 1
ATOM 675 O O . GLN A 1 80 ? -1.916 -7.212 21.734 1.00 95.00 80 GLN A O 1
ATOM 680 N N . HIS A 1 81 ? 0.201 -6.465 21.853 1.00 95.88 81 HIS A N 1
ATOM 681 C CA . HIS A 1 81 ? -0.122 -5.342 22.724 1.00 95.88 81 HIS A CA 1
ATOM 682 C C . HIS A 1 81 ? -1.121 -4.383 22.063 1.00 95.88 81 HIS A C 1
ATOM 684 O O . HIS A 1 81 ? -2.148 -4.054 22.659 1.00 95.88 81 HIS A O 1
ATOM 690 N N . ILE A 1 82 ? -0.859 -3.985 20.814 1.00 95.44 82 ILE A N 1
ATOM 691 C CA . ILE A 1 82 ? -1.741 -3.093 20.051 1.00 95.44 82 ILE A CA 1
ATOM 692 C C . ILE A 1 82 ? -3.130 -3.720 19.891 1.00 95.44 82 ILE A C 1
ATOM 694 O O . ILE A 1 82 ? -4.128 -3.048 20.150 1.00 95.44 82 ILE A O 1
ATOM 698 N N . LYS A 1 83 ? -3.211 -5.006 19.524 1.00 96.25 83 LYS A N 1
ATOM 699 C CA . LYS A 1 83 ? -4.491 -5.722 19.399 1.00 96.25 83 LYS A CA 1
ATOM 700 C C . LYS A 1 83 ? -5.282 -5.705 20.702 1.00 96.25 83 LYS A C 1
ATOM 702 O O . LYS A 1 83 ? -6.435 -5.289 20.691 1.00 96.25 83 LYS A O 1
ATOM 707 N N . GLY A 1 84 ? -4.649 -6.046 21.824 1.00 97.19 84 GLY A N 1
ATOM 708 C CA . GLY A 1 84 ? -5.318 -6.057 23.124 1.00 97.19 84 GLY A CA 1
ATOM 709 C C . GLY A 1 84 ? -5.801 -4.673 23.574 1.00 97.19 84 GLY A C 1
ATOM 710 O O . GLY A 1 84 ? -6.853 -4.557 24.200 1.00 97.19 84 GLY A O 1
ATOM 711 N N . VAL A 1 85 ? -5.069 -3.600 23.251 1.00 97.19 85 VAL A N 1
ATOM 712 C CA . VAL A 1 85 ? -5.520 -2.222 23.522 1.00 97.19 85 VAL A CA 1
ATOM 713 C C . VAL A 1 85 ? -6.736 -1.865 22.665 1.00 97.19 85 VAL A C 1
ATOM 715 O O . VAL A 1 85 ? -7.702 -1.300 23.181 1.00 97.19 85 VAL A O 1
ATOM 718 N N . VAL A 1 86 ? -6.708 -2.211 21.376 1.00 97.44 86 VAL A N 1
ATOM 719 C CA . VAL A 1 86 ? -7.815 -1.954 20.443 1.00 97.44 86 VAL A CA 1
ATOM 720 C C . VAL A 1 86 ? -9.068 -2.733 20.844 1.00 97.44 86 VAL A C 1
ATOM 722 O O . VAL A 1 86 ? -10.150 -2.153 20.866 1.00 97.44 86 VAL A O 1
ATOM 725 N N . GLU A 1 87 ? -8.937 -4.006 21.215 1.00 96.81 87 GLU A N 1
ATOM 726 C CA . GLU A 1 87 ? -10.055 -4.845 21.666 1.00 96.81 87 GLU A CA 1
ATOM 727 C C . GLU A 1 87 ? -10.730 -4.260 22.912 1.00 96.81 87 GLU A C 1
ATOM 729 O O . GLU A 1 87 ? -11.933 -4.010 22.891 1.00 96.81 87 GLU A O 1
ATOM 734 N N . LYS A 1 88 ? -9.954 -3.896 23.943 1.00 96.88 88 LYS A N 1
ATOM 735 C CA . LYS A 1 88 ? -10.484 -3.241 25.155 1.00 96.88 88 LYS A CA 1
ATOM 736 C C . LYS A 1 88 ? -11.204 -1.929 24.854 1.00 96.88 88 LYS A C 1
ATOM 738 O O . LYS A 1 88 ? -12.200 -1.594 25.496 1.00 96.88 88 LYS A O 1
ATOM 743 N N . PHE A 1 89 ? -10.680 -1.151 23.907 1.00 97.06 89 PHE A N 1
ATOM 744 C CA . PHE A 1 89 ? -11.329 0.081 23.475 1.00 97.06 89 PHE A CA 1
ATOM 745 C C . PHE A 1 89 ? -12.674 -0.215 22.799 1.00 97.06 89 PHE A C 1
ATOM 747 O O . PHE A 1 89 ? -13.679 0.394 23.156 1.00 97.06 89 PHE A O 1
ATOM 754 N N . LEU A 1 90 ? -12.716 -1.182 21.879 1.00 95.81 90 LEU A N 1
ATOM 755 C CA . LEU A 1 90 ? -13.939 -1.580 21.180 1.00 95.81 90 LEU A CA 1
ATOM 756 C C . LEU A 1 90 ? -15.009 -2.132 22.131 1.00 95.81 90 LEU A C 1
ATOM 758 O O . LEU A 1 90 ? -16.173 -1.762 21.994 1.00 95.81 90 LEU A O 1
ATOM 762 N N . GLU A 1 91 ? -14.625 -2.948 23.113 1.00 95.75 91 GLU A N 1
ATOM 763 C CA . GLU A 1 91 ? -15.530 -3.450 24.157 1.00 95.75 91 GLU A CA 1
ATOM 764 C C . GLU A 1 91 ? -16.154 -2.299 24.957 1.00 95.75 91 GLU A C 1
ATOM 766 O O . GLU A 1 91 ? -17.364 -2.265 25.188 1.00 95.75 91 GLU A O 1
ATOM 771 N N . ARG A 1 92 ? -15.344 -1.300 25.336 1.00 95.38 92 ARG A N 1
ATOM 772 C CA . ARG A 1 92 ? -15.833 -0.112 26.046 1.00 95.38 92 ARG A CA 1
ATOM 773 C C . ARG A 1 92 ? -16.820 0.689 25.200 1.00 95.38 92 ARG A C 1
ATOM 775 O O . ARG A 1 92 ? -17.835 1.140 25.723 1.00 95.38 92 ARG A O 1
ATOM 782 N N . GLU A 1 93 ? -16.533 0.875 23.914 1.00 94.94 93 GLU A N 1
ATOM 783 C CA . GLU A 1 93 ? -17.430 1.567 22.982 1.00 94.94 93 GLU A CA 1
ATOM 784 C C . GLU A 1 93 ? -18.760 0.835 22.799 1.00 94.94 93 GLU A C 1
ATOM 786 O O . GLU A 1 93 ? -19.809 1.477 22.771 1.00 94.94 93 GLU A O 1
ATOM 791 N N . GLN A 1 94 ? -18.727 -0.495 22.692 1.00 93.25 94 GLN A N 1
ATOM 792 C CA . GLN A 1 94 ? -19.935 -1.316 22.603 1.00 93.25 94 GLN A CA 1
ATOM 793 C C . GLN A 1 94 ? -20.788 -1.162 23.857 1.00 93.25 94 GLN A C 1
ATOM 795 O O . GLN A 1 94 ? -21.970 -0.851 23.741 1.00 93.25 94 GLN A O 1
ATOM 800 N N . ARG A 1 95 ? -20.175 -1.241 25.043 1.00 94.06 95 ARG A N 1
ATOM 801 C CA . ARG A 1 95 ? -20.899 -1.070 26.305 1.00 94.06 95 ARG A CA 1
ATOM 802 C C . ARG A 1 95 ? -21.585 0.292 26.405 1.00 94.06 95 ARG A C 1
ATOM 804 O O . ARG A 1 95 ? -22.743 0.357 26.790 1.00 94.06 95 ARG A O 1
ATOM 811 N N . ARG A 1 96 ? -20.911 1.375 25.995 1.00 94.00 96 ARG A N 1
ATOM 812 C CA . ARG A 1 96 ? -21.518 2.720 25.974 1.00 94.00 96 ARG A CA 1
ATOM 813 C C . ARG A 1 96 ? -22.708 2.818 25.025 1.00 94.00 96 ARG A C 1
ATOM 815 O O . ARG A 1 96 ? -23.664 3.521 25.327 1.00 94.00 96 ARG A O 1
ATOM 822 N N . LYS A 1 97 ? -22.644 2.150 23.870 1.00 93.38 97 LYS A N 1
ATOM 823 C CA . LYS A 1 97 ? -23.770 2.112 22.927 1.00 93.38 97 LYS A CA 1
ATOM 824 C C . LYS A 1 97 ? -24.951 1.347 23.505 1.00 93.38 97 LYS A C 1
ATOM 826 O O . LYS A 1 97 ? -26.065 1.837 23.419 1.00 93.38 97 LYS A O 1
ATOM 831 N N . GLU A 1 98 ? -24.700 0.198 24.124 1.00 93.69 98 GLU A N 1
ATOM 832 C CA . GLU A 1 98 ? -25.741 -0.596 24.781 1.00 93.69 98 GLU A CA 1
ATOM 833 C C . GLU A 1 98 ? -26.381 0.149 25.961 1.00 93.69 98 GLU A C 1
ATOM 835 O O . GLU A 1 98 ? -27.587 0.051 26.161 1.00 93.69 98 GLU A O 1
ATOM 840 N N . GLU A 1 99 ? -25.592 0.891 26.744 1.00 93.50 99 GLU A N 1
ATOM 841 C CA . GLU A 1 99 ? -26.087 1.759 27.822 1.00 93.50 99 GLU A CA 1
ATOM 842 C C . GLU A 1 99 ? -26.988 2.876 27.254 1.00 93.50 99 GLU A C 1
ATOM 844 O O . GLU A 1 99 ? -28.123 3.022 27.700 1.00 93.50 99 GLU A O 1
ATOM 849 N N . ALA A 1 100 ? -26.550 3.580 26.204 1.00 91.38 100 ALA A N 1
ATOM 850 C CA . ALA A 1 100 ? -27.343 4.633 25.560 1.00 91.38 100 ALA A CA 1
ATOM 851 C C . ALA A 1 100 ? -28.627 4.111 24.880 1.00 91.38 100 ALA A C 1
ATOM 853 O O . ALA A 1 100 ? -29.661 4.774 24.908 1.00 91.38 100 ALA A O 1
ATOM 854 N N . GLU A 1 101 ? -28.584 2.923 24.266 1.00 90.88 101 GLU A N 1
ATOM 855 C CA . GLU A 1 101 ? -29.770 2.281 23.679 1.00 90.88 101 GLU A CA 1
ATOM 856 C C . GLU A 1 101 ? -30.806 1.903 24.748 1.00 90.88 101 GLU A C 1
ATOM 858 O O . GLU A 1 101 ? -32.004 1.996 24.486 1.00 90.88 101 GLU A O 1
ATOM 863 N N . LYS A 1 102 ? -30.365 1.518 25.953 1.00 89.81 102 LYS A N 1
ATOM 864 C CA 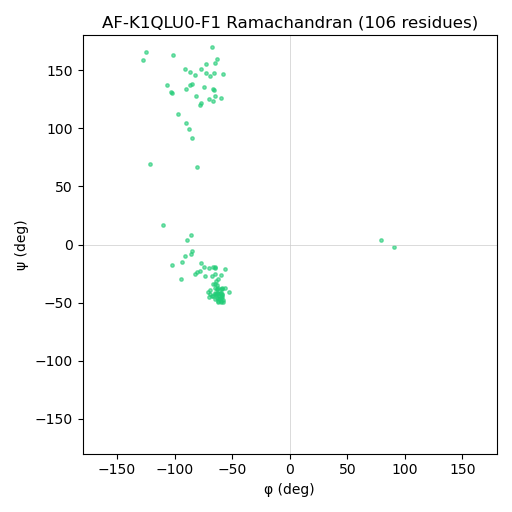. LYS A 1 102 ? -31.262 1.227 27.082 1.00 89.81 102 LYS A CA 1
ATOM 865 C C . LYS A 1 102 ? -31.923 2.488 27.628 1.00 89.81 102 LYS A C 1
ATOM 867 O O . LYS A 1 102 ? -33.134 2.479 27.805 1.00 89.81 102 LYS A O 1
ATOM 872 N N . GLU A 1 103 ? -31.167 3.568 27.822 1.00 89.88 103 GLU A N 1
ATOM 873 C CA . GLU A 1 103 ? -31.716 4.852 28.291 1.00 89.88 103 GLU A CA 1
ATOM 874 C C . GLU A 1 103 ? -32.788 5.393 27.327 1.00 89.88 103 GLU A C 1
ATOM 876 O O . GLU A 1 103 ? -33.882 5.762 27.745 1.00 89.88 103 GLU A O 1
ATOM 881 N N . MET A 1 104 ? -32.533 5.328 26.016 1.00 84.69 104 MET A N 1
ATOM 882 C CA . MET A 1 104 ? -33.497 5.736 24.981 1.00 84.69 104 MET A CA 1
ATOM 883 C C . MET A 1 104 ? -34.774 4.876 24.958 1.00 84.69 104 MET A C 1
ATOM 885 O O . MET A 1 104 ? -35.840 5.363 24.576 1.00 84.69 104 MET A O 1
ATOM 889 N N . ALA A 1 105 ? -34.667 3.595 25.323 1.00 84.94 105 ALA A N 1
ATOM 890 C CA . ALA A 1 105 ? -35.798 2.672 25.396 1.00 84.94 105 ALA A CA 1
ATOM 891 C C . ALA A 1 105 ? -36.610 2.816 26.694 1.00 84.94 105 ALA A C 1
ATOM 893 O O . ALA A 1 105 ? -37.779 2.449 26.706 1.00 84.94 105 ALA A O 1
ATOM 894 N N . GLU A 1 106 ? -36.008 3.329 27.769 1.00 81.69 106 GLU A N 1
ATOM 895 C CA . GLU A 1 106 ? -36.694 3.626 29.034 1.00 81.69 106 GLU A CA 1
ATOM 896 C C . GLU A 1 106 ? -37.412 4.989 29.009 1.00 81.69 106 GLU A C 1
ATOM 898 O O . GLU A 1 106 ? -38.401 5.169 29.718 1.00 81.69 106 GLU A O 1
ATOM 903 N N . GLU A 1 107 ? -36.955 5.936 28.180 1.00 73.62 107 GLU A N 1
ATOM 904 C CA . GLU A 1 107 ? -37.585 7.255 27.991 1.00 73.62 107 GLU A CA 1
ATOM 905 C C . GLU A 1 107 ? -38.721 7.290 26.941 1.00 73.62 107 GLU A C 1
ATOM 907 O O . GLU A 1 107 ? -39.404 8.313 26.829 1.00 73.62 107 GLU A O 1
ATOM 912 N N . SER A 1 108 ? -38.944 6.206 26.181 1.00 57.81 108 SER A N 1
ATOM 913 C CA . SER A 1 108 ? -39.998 6.087 25.145 1.00 57.81 108 SER A CA 1
ATOM 914 C C . SER A 1 108 ? -41.185 5.240 25.59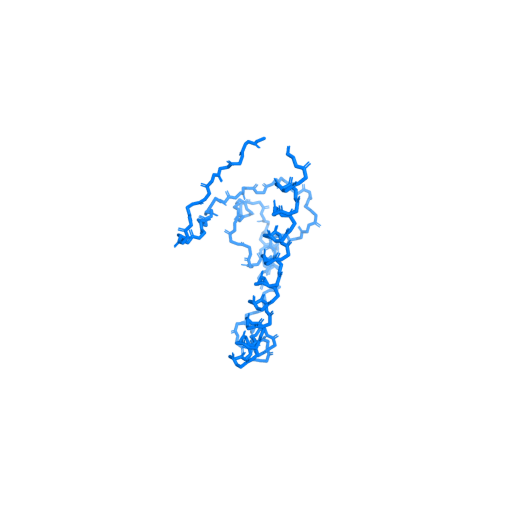9 1.00 57.81 108 SER A C 1
ATOM 916 O O . SER A 1 108 ? -42.330 5.610 25.249 1.00 57.81 108 SER A O 1
#

Mean predicted aligned error: 7.96 Å